Protein AF-A0A4Y9J8G0-F1 (afdb_monomer_lite)

Radius of gyration: 19.54 Å; chains: 1; bounding box: 42×27×50 Å

pLDDT: mean 82.77, std 10.23, range [41.03, 94.38]

Secondary structure (DSSP, 8-state):
-HHHHHHHHHHT-HHHHHHHHHHHHTHHHHHHTT-EETTEE--THHHHHHHHHHHHHHHHTTT---HHHHHHHHHHHHHHHH---

Sequence (85 aa):
MDEIILNILHFDIPELNNFAQMIINWRTEIINSFVRINGKRINSSIAESINSQLKTILFNTHGIRNHERRRKRLIYVINKDNFSF

Foldseek 3Di:
DVVVLVVCVVVVDVVCVVVSVVCVVCVVVVVQQQDADPNHRPDCVVVVVLVVVLVVLVVVVVDPPDPVVSVVVSCVVCCVPPDPD

Structure (mmCIF, N/CA/C/O backbone):
data_AF-A0A4Y9J8G0-F1
#
_entry.id   AF-A0A4Y9J8G0-F1
#
loop_
_atom_site.group_PDB
_atom_site.id
_atom_site.type_symbol
_atom_site.label_atom_id
_atom_site.label_alt_id
_atom_site.label_comp_id
_atom_site.label_asym_id
_atom_site.label_entity_id
_atom_site.label_seq_id
_atom_site.pdbx_PDB_ins_code
_atom_site.Cartn_x
_atom_site.Cartn_y
_atom_site.Cartn_z
_atom_site.occupancy
_atom_site.B_iso_or_equiv
_atom_site.auth_seq_id
_atom_site.auth_comp_id
_atom_site.auth_asym_id
_atom_site.auth_atom_id
_atom_site.pdbx_PDB_model_num
ATOM 1 N N . MET A 1 1 ? 1.151 -6.018 -21.811 1.00 77.62 1 MET A N 1
ATOM 2 C CA . MET A 1 1 ? 2.065 -5.888 -20.651 1.00 77.62 1 MET A CA 1
ATOM 3 C C . MET A 1 1 ? 3.486 -6.198 -21.065 1.00 77.62 1 MET A C 1
ATOM 5 O O . MET A 1 1 ? 4.342 -5.349 -20.880 1.00 77.62 1 MET A O 1
ATOM 9 N N . ASP A 1 2 ? 3.714 -7.357 -21.679 1.00 85.50 2 ASP A N 1
ATOM 10 C CA . ASP A 1 2 ? 5.058 -7.784 -22.077 1.00 85.50 2 ASP A CA 1
ATOM 11 C C . ASP A 1 2 ? 5.691 -6.821 -23.107 1.00 85.50 2 ASP A C 1
ATOM 13 O O . ASP A 1 2 ? 6.853 -6.460 -22.974 1.00 85.50 2 ASP A O 1
ATOM 17 N N . GLU A 1 3 ? 4.895 -6.265 -24.028 1.00 88.75 3 GLU A N 1
ATOM 18 C CA . GLU A 1 3 ? 5.317 -5.194 -24.951 1.00 88.75 3 GLU A CA 1
ATOM 19 C C . GLU A 1 3 ? 5.754 -3.900 -24.236 1.00 88.75 3 GLU A C 1
ATOM 21 O O . GLU A 1 3 ? 6.726 -3.263 -24.624 1.00 88.75 3 GLU A O 1
ATOM 26 N N . ILE A 1 4 ? 5.076 -3.528 -23.145 1.00 84.94 4 ILE A N 1
ATOM 27 C CA . ILE A 1 4 ? 5.417 -2.332 -22.359 1.00 84.94 4 ILE A CA 1
ATOM 28 C C . ILE A 1 4 ? 6.746 -2.549 -21.634 1.00 84.94 4 ILE A C 1
ATOM 30 O O . ILE A 1 4 ? 7.591 -1.661 -21.635 1.00 84.94 4 ILE A O 1
ATOM 34 N N . ILE A 1 5 ? 6.944 -3.733 -21.047 1.00 85.69 5 ILE A N 1
ATOM 35 C CA . ILE A 1 5 ? 8.208 -4.107 -20.399 1.00 85.69 5 ILE A CA 1
ATOM 36 C C . ILE A 1 5 ? 9.343 -4.079 -21.426 1.00 85.69 5 ILE A C 1
ATOM 38 O O . ILE A 1 5 ? 10.391 -3.502 -21.157 1.00 85.69 5 ILE A O 1
ATOM 42 N N . LEU A 1 6 ? 9.117 -4.649 -22.612 1.00 86.94 6 LEU A N 1
ATOM 43 C CA . LEU A 1 6 ? 10.114 -4.694 -23.676 1.00 86.94 6 LEU A CA 1
ATOM 44 C C . LEU A 1 6 ? 10.494 -3.290 -24.159 1.00 86.94 6 LEU A C 1
ATOM 46 O O . LEU A 1 6 ? 11.676 -3.003 -24.313 1.00 86.94 6 LEU A O 1
ATOM 50 N N . ASN A 1 7 ? 9.516 -2.395 -24.310 1.00 88.75 7 ASN A N 1
ATOM 51 C CA . ASN A 1 7 ? 9.766 -0.997 -24.654 1.00 88.75 7 ASN A CA 1
ATOM 52 C C . ASN A 1 7 ? 10.547 -0.269 -23.551 1.00 88.75 7 ASN A C 1
ATOM 54 O O . ASN A 1 7 ? 11.508 0.430 -23.855 1.00 88.75 7 ASN A O 1
ATOM 58 N N . ILE A 1 8 ? 10.194 -0.456 -22.275 1.00 85.38 8 ILE A N 1
ATOM 59 C CA . ILE A 1 8 ? 10.920 0.166 -21.154 1.00 85.38 8 ILE A CA 1
ATOM 60 C C . ILE A 1 8 ? 12.385 -0.285 -21.129 1.00 85.38 8 ILE A C 1
ATOM 62 O O . ILE A 1 8 ? 13.274 0.551 -20.994 1.00 85.38 8 ILE A O 1
ATOM 66 N N . LEU A 1 9 ? 12.633 -1.586 -21.302 1.00 80.50 9 LEU A N 1
ATOM 67 C CA . LEU A 1 9 ? 13.987 -2.142 -21.353 1.00 80.50 9 LEU A CA 1
ATOM 68 C C . LEU A 1 9 ? 14.754 -1.692 -22.605 1.00 80.50 9 LEU A C 1
ATOM 70 O O . LEU A 1 9 ? 15.968 -1.544 -22.553 1.00 80.50 9 LEU A O 1
ATOM 74 N N . HIS A 1 10 ? 14.060 -1.469 -23.724 1.00 88.31 10 HIS A N 1
ATOM 75 C CA . HIS A 1 10 ? 14.668 -1.000 -24.968 1.00 88.31 10 HIS A CA 1
ATOM 76 C C . HIS A 1 10 ? 15.127 0.462 -24.892 1.00 88.31 10 HIS A C 1
ATOM 78 O O . HIS A 1 10 ? 16.194 0.790 -25.402 1.00 88.31 10 HIS A O 1
ATOM 84 N N . PHE A 1 11 ? 14.334 1.338 -24.265 1.00 86.25 11 PHE A N 1
ATOM 85 C CA . PHE A 1 11 ? 14.681 2.754 -24.106 1.00 86.25 11 PHE A CA 1
ATOM 86 C C . PHE A 1 11 ? 15.696 3.015 -22.979 1.00 86.25 11 PHE A C 1
ATOM 88 O O . PHE A 1 11 ? 16.215 4.125 -22.905 1.00 86.25 11 PHE A O 1
ATOM 95 N N . ASP A 1 12 ? 15.964 2.015 -22.128 1.00 81.69 12 ASP A N 1
ATOM 96 C CA . ASP A 1 12 ? 16.954 2.013 -21.035 1.00 81.69 12 ASP A CA 1
ATOM 97 C C . ASP A 1 12 ? 16.963 3.300 -20.193 1.00 81.69 12 ASP A C 1
ATOM 99 O O . ASP A 1 12 ? 17.995 3.912 -19.920 1.00 81.69 12 ASP A O 1
ATOM 103 N N . ILE A 1 13 ? 15.767 3.739 -19.797 1.00 91.00 13 ILE A N 1
ATOM 104 C CA . ILE A 1 13 ? 15.594 4.884 -18.902 1.00 91.00 13 ILE A CA 1
ATOM 105 C C . ILE A 1 13 ? 15.780 4.374 -17.463 1.00 91.00 13 ILE A C 1
ATOM 107 O O . ILE A 1 13 ? 14.933 3.604 -16.989 1.00 91.00 13 ILE A O 1
ATOM 111 N N . PRO A 1 14 ? 16.833 4.794 -16.734 1.00 87.62 14 PRO A N 1
ATOM 112 C CA . PRO A 1 14 ? 17.178 4.222 -15.431 1.00 87.62 14 PRO A CA 1
ATOM 113 C C . PRO A 1 14 ? 16.043 4.282 -14.401 1.00 87.62 14 PRO A C 1
ATOM 115 O O . PRO A 1 14 ? 15.846 3.348 -13.623 1.00 87.62 14 PRO A O 1
ATOM 118 N N . GLU A 1 15 ? 15.251 5.352 -14.414 1.00 87.38 15 GLU A N 1
ATOM 119 C CA . GLU A 1 15 ? 14.109 5.554 -13.521 1.00 87.38 15 GLU A CA 1
ATOM 120 C C . GLU A 1 15 ? 12.984 4.542 -13.775 1.00 87.38 15 GLU A C 1
ATOM 122 O O . GLU A 1 15 ? 12.254 4.169 -12.851 1.00 87.38 15 GLU A O 1
ATOM 127 N N . LEU A 1 16 ? 12.852 4.066 -15.016 1.00 89.31 16 LEU A N 1
ATOM 128 C CA . LEU A 1 16 ? 11.838 3.091 -15.407 1.00 89.31 16 LEU A CA 1
ATOM 129 C C . LEU A 1 16 ? 12.291 1.646 -15.186 1.00 89.31 16 LEU A C 1
ATOM 131 O O . LEU A 1 16 ? 11.439 0.760 -15.124 1.00 89.31 16 LEU A O 1
ATOM 135 N N . ASN A 1 17 ? 13.585 1.389 -14.981 1.00 86.38 17 ASN A N 1
ATOM 136 C CA . ASN A 1 17 ? 14.090 0.037 -14.727 1.00 86.38 17 ASN A CA 1
ATOM 137 C C . ASN A 1 17 ? 13.474 -0.570 -13.455 1.00 86.38 17 ASN A C 1
ATOM 139 O O . ASN A 1 17 ? 13.003 -1.709 -13.469 1.00 86.38 17 ASN A O 1
ATOM 143 N N . ASN A 1 18 ? 13.357 0.219 -12.382 1.00 88.06 18 ASN A N 1
ATOM 144 C CA . ASN A 1 18 ? 12.672 -0.209 -11.155 1.00 88.06 18 ASN A CA 1
ATOM 145 C C . ASN A 1 18 ? 11.178 -0.479 -11.389 1.00 88.06 18 ASN A C 1
ATOM 147 O O . ASN A 1 18 ? 10.602 -1.401 -10.808 1.00 88.06 18 ASN A O 1
ATOM 151 N N . PHE A 1 19 ? 10.550 0.306 -12.262 1.00 89.25 19 PHE A N 1
ATOM 152 C CA . PHE A 1 19 ? 9.147 0.138 -12.618 1.00 89.25 19 PHE A CA 1
ATOM 153 C C . PHE A 1 19 ? 8.917 -1.129 -13.457 1.00 89.25 19 PHE A C 1
ATOM 155 O O . PHE A 1 19 ? 7.992 -1.886 -13.169 1.00 89.25 19 PHE A O 1
ATOM 162 N N . ALA A 1 20 ? 9.788 -1.424 -14.427 1.00 90.31 20 ALA A N 1
ATOM 163 C CA . ALA A 1 20 ? 9.746 -2.669 -15.194 1.00 90.31 20 ALA A CA 1
ATOM 164 C C . ALA A 1 20 ? 9.895 -3.896 -14.283 1.00 90.31 20 ALA A C 1
ATOM 166 O O . ALA A 1 20 ? 9.092 -4.824 -14.371 1.00 90.31 20 ALA A O 1
ATOM 167 N N . GLN A 1 21 ? 10.856 -3.867 -13.353 1.00 90.06 21 GLN A N 1
ATOM 168 C CA . GLN A 1 21 ? 11.039 -4.927 -12.356 1.00 90.06 21 GLN A CA 1
ATOM 169 C C . GLN A 1 21 ? 9.796 -5.111 -11.476 1.00 90.06 21 GLN A C 1
ATOM 171 O O . GLN A 1 21 ? 9.369 -6.239 -11.238 1.00 90.06 21 GLN A O 1
ATOM 176 N N . MET A 1 22 ? 9.159 -4.021 -11.040 1.00 91.69 22 MET A N 1
ATOM 177 C CA . MET A 1 22 ? 7.897 -4.089 -10.300 1.00 91.69 22 MET A CA 1
ATOM 178 C C . MET A 1 22 ? 6.791 -4.764 -11.126 1.00 91.69 22 MET A C 1
ATOM 180 O O . MET A 1 22 ? 6.115 -5.651 -10.611 1.00 91.69 22 MET A O 1
ATOM 184 N N . ILE A 1 23 ? 6.608 -4.386 -12.395 1.00 91.31 23 ILE A N 1
ATOM 185 C CA . ILE A 1 23 ? 5.576 -4.994 -13.250 1.00 91.31 23 ILE A CA 1
ATOM 186 C C . ILE A 1 23 ? 5.834 -6.491 -13.434 1.00 91.31 23 ILE A C 1
ATOM 188 O O . ILE A 1 23 ? 4.889 -7.272 -13.358 1.00 91.31 23 ILE A O 1
ATOM 192 N N . ILE A 1 24 ? 7.088 -6.896 -13.656 1.00 91.12 24 ILE A N 1
ATOM 193 C CA . ILE A 1 24 ? 7.462 -8.309 -13.800 1.00 91.12 24 ILE A CA 1
ATOM 194 C C . ILE A 1 24 ? 7.135 -9.077 -12.514 1.00 91.12 24 ILE A C 1
ATOM 196 O O . ILE A 1 24 ? 6.449 -10.098 -12.570 1.00 91.12 24 ILE A O 1
ATOM 200 N N . ASN A 1 25 ? 7.570 -8.561 -11.361 1.00 94.38 25 ASN A N 1
ATOM 201 C CA . ASN A 1 25 ? 7.412 -9.225 -10.067 1.00 94.38 25 ASN A CA 1
ATOM 202 C C . ASN A 1 25 ? 5.947 -9.351 -9.630 1.00 94.38 25 ASN A C 1
ATOM 204 O O . ASN A 1 25 ? 5.580 -10.356 -9.033 1.00 94.38 25 ASN A O 1
ATOM 208 N N . TRP A 1 26 ? 5.115 -8.354 -9.940 1.00 93.62 26 TRP A N 1
ATOM 209 C CA . TRP A 1 26 ? 3.711 -8.286 -9.516 1.00 93.62 26 TRP A CA 1
ATOM 210 C C . TRP A 1 26 ? 2.723 -8.579 -10.651 1.00 93.62 26 TRP A C 1
ATOM 212 O O . TRP A 1 26 ? 1.540 -8.243 -10.560 1.00 93.62 26 TRP A O 1
ATOM 222 N N . ARG A 1 27 ? 3.187 -9.168 -11.763 1.00 91.19 27 ARG A N 1
ATOM 223 C CA . ARG A 1 27 ? 2.382 -9.373 -12.981 1.00 91.19 27 ARG A CA 1
ATOM 224 C C . ARG A 1 27 ? 1.071 -10.095 -12.679 1.00 91.19 27 ARG A C 1
ATOM 226 O O . ARG A 1 27 ? 0.013 -9.685 -13.158 1.00 91.19 27 ARG A O 1
ATOM 233 N N . THR A 1 28 ? 1.143 -11.160 -11.887 1.00 91.25 28 THR A N 1
ATOM 234 C CA . THR A 1 28 ? -0.008 -11.995 -11.526 1.00 91.25 28 THR A CA 1
ATOM 235 C C . THR A 1 28 ? -1.021 -11.210 -10.700 1.00 91.25 28 THR A C 1
ATOM 237 O O . THR A 1 28 ? -2.210 -11.212 -11.008 1.00 91.25 28 THR A O 1
ATOM 240 N N . GLU A 1 29 ? -0.563 -10.486 -9.686 1.00 89.94 29 GLU A N 1
ATOM 241 C CA . GLU A 1 29 ? -1.386 -9.685 -8.784 1.00 89.94 29 GLU A CA 1
ATOM 242 C C . GLU A 1 29 ? -2.041 -8.517 -9.521 1.00 89.94 29 GLU A C 1
ATOM 244 O O . GLU A 1 29 ? -3.231 -8.256 -9.331 1.00 89.94 29 GLU A O 1
ATOM 249 N N . ILE A 1 30 ? -1.303 -7.853 -10.415 1.00 88.25 30 ILE A N 1
ATOM 250 C CA . ILE A 1 30 ? -1.841 -6.780 -11.252 1.00 88.25 30 ILE A CA 1
ATOM 251 C C . ILE A 1 30 ? -2.948 -7.330 -12.153 1.00 88.25 30 ILE A C 1
ATOM 253 O O . ILE A 1 30 ? -4.022 -6.736 -12.206 1.00 88.25 30 ILE A O 1
ATOM 257 N N . ILE A 1 31 ? -2.745 -8.474 -12.813 1.00 88.31 31 ILE A N 1
ATOM 258 C CA . ILE A 1 31 ? -3.789 -9.112 -13.632 1.00 88.31 31 ILE A CA 1
ATOM 259 C C . ILE A 1 31 ? -5.007 -9.475 -12.769 1.00 88.31 31 ILE A C 1
ATOM 261 O O . ILE A 1 31 ? -6.139 -9.136 -13.121 1.00 88.31 31 ILE A O 1
ATOM 265 N N . ASN A 1 32 ? -4.782 -10.086 -11.605 1.00 86.69 32 ASN A N 1
ATOM 266 C CA . ASN A 1 32 ? -5.843 -10.475 -10.677 1.00 86.69 32 ASN A CA 1
ATOM 267 C C . ASN A 1 32 ? -6.632 -9.273 -10.140 1.00 86.69 32 ASN A C 1
ATOM 269 O O . ASN A 1 32 ? -7.827 -9.398 -9.884 1.00 86.69 32 ASN A O 1
ATOM 273 N N . SER A 1 33 ? -6.020 -8.090 -10.039 1.00 84.62 33 SER A N 1
ATOM 274 C CA . SER A 1 33 ? -6.712 -6.863 -9.620 1.00 84.62 33 SER A CA 1
ATOM 275 C C . SER A 1 33 ? -7.821 -6.419 -10.587 1.00 84.62 33 SER A C 1
ATOM 277 O O . SER A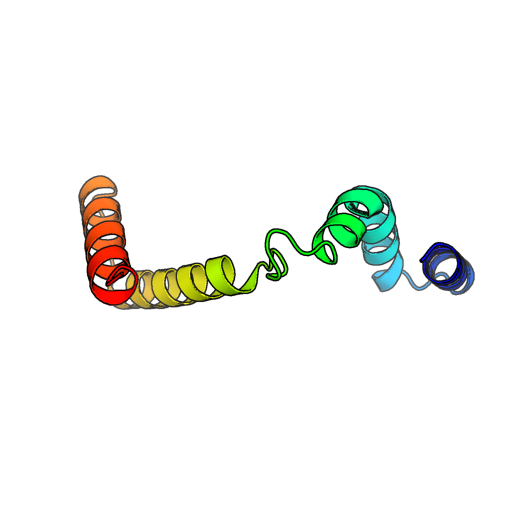 1 33 ? -8.725 -5.678 -10.197 1.00 84.62 33 SER A O 1
ATOM 279 N N . PHE A 1 34 ? -7.804 -6.885 -11.842 1.00 85.81 34 PHE A N 1
ATOM 280 C CA . PHE A 1 34 ? -8.873 -6.622 -12.811 1.00 85.81 34 PHE A CA 1
ATOM 281 C C . PHE A 1 34 ? -10.037 -7.614 -12.708 1.00 85.81 34 PHE A C 1
ATOM 283 O O . PHE A 1 34 ? -11.118 -7.336 -13.237 1.00 85.81 34 PHE A O 1
ATOM 290 N N . VAL A 1 35 ? -9.853 -8.738 -12.009 1.00 87.94 35 VAL A N 1
ATOM 291 C CA . VAL A 1 35 ? -10.892 -9.753 -11.824 1.00 87.94 35 VAL A CA 1
ATOM 292 C C . VAL A 1 35 ? -12.004 -9.198 -10.934 1.00 87.94 35 VAL A C 1
ATOM 294 O O . VAL A 1 35 ? -11.774 -8.561 -9.902 1.00 87.94 35 VAL A O 1
ATOM 297 N N . ARG A 1 36 ? -13.252 -9.433 -11.349 1.00 86.69 36 ARG A N 1
ATOM 298 C CA . ARG A 1 36 ? -14.439 -9.090 -10.564 1.00 86.69 36 ARG A CA 1
ATOM 299 C C . ARG A 1 36 ? -14.949 -10.332 -9.853 1.00 86.69 36 ARG A C 1
ATOM 301 O O . ARG A 1 36 ? -15.248 -11.327 -10.501 1.00 86.69 36 ARG A O 1
ATOM 308 N N . ILE A 1 37 ? -15.109 -10.241 -8.540 1.00 83.19 37 ILE A N 1
ATOM 309 C CA . ILE A 1 37 ? -15.769 -11.265 -7.731 1.00 83.19 37 ILE A CA 1
ATOM 310 C C . ILE A 1 37 ? -17.153 -10.730 -7.370 1.00 83.19 37 ILE A C 1
ATOM 312 O O . ILE A 1 37 ? -17.281 -9.613 -6.871 1.00 83.19 37 ILE A O 1
ATOM 316 N N . ASN A 1 38 ? -18.203 -11.498 -7.667 1.00 85.12 38 ASN A N 1
ATOM 317 C CA . ASN A 1 38 ? -19.599 -11.121 -7.399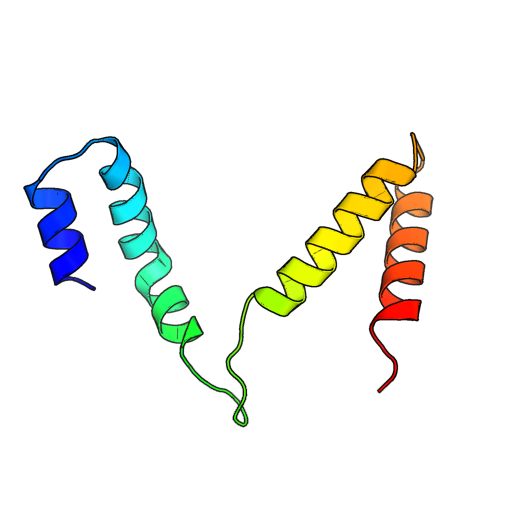 1.00 85.12 38 ASN A CA 1
ATOM 318 C C . ASN A 1 38 ? -19.970 -9.732 -7.961 1.00 85.12 38 ASN A C 1
ATOM 320 O O . ASN A 1 38 ? -20.592 -8.909 -7.292 1.00 85.12 38 ASN A O 1
ATOM 324 N N . GLY A 1 39 ? -19.519 -9.437 -9.185 1.00 85.56 39 GLY A N 1
ATOM 325 C CA . GLY A 1 39 ? -19.794 -8.172 -9.876 1.00 85.56 39 GLY A CA 1
ATOM 326 C C . GLY A 1 39 ? -18.969 -6.969 -9.400 1.00 85.56 39 GLY A C 1
ATOM 327 O O . GLY A 1 39 ? -19.006 -5.924 -10.050 1.00 85.56 39 GLY A O 1
ATOM 328 N N . LYS A 1 40 ? -18.172 -7.102 -8.332 1.00 80.31 40 LYS A N 1
ATOM 329 C CA . LYS A 1 40 ? -17.305 -6.037 -7.809 1.00 80.31 40 LYS A CA 1
ATOM 330 C C . LYS A 1 40 ? -15.835 -6.345 -8.081 1.00 80.31 40 LYS A C 1
ATOM 332 O O . LYS A 1 40 ? -15.373 -7.465 -7.888 1.00 80.31 40 LYS A O 1
ATOM 337 N N . ARG A 1 41 ? -15.081 -5.337 -8.525 1.00 83.81 41 ARG A N 1
ATOM 338 C CA . ARG A 1 41 ? -13.619 -5.435 -8.637 1.00 83.81 41 ARG A CA 1
ATOM 339 C C . ARG A 1 41 ? -13.015 -5.354 -7.240 1.00 83.81 41 ARG A C 1
ATOM 341 O O . ARG A 1 41 ? -13.332 -4.411 -6.513 1.00 83.81 41 ARG A O 1
ATOM 348 N N . ILE A 1 42 ? -12.133 -6.290 -6.894 1.00 76.00 42 ILE A N 1
ATOM 349 C CA . ILE A 1 42 ? -11.298 -6.143 -5.700 1.00 76.00 42 ILE A CA 1
ATOM 350 C C . ILE A 1 42 ? -10.345 -4.984 -5.983 1.00 76.00 42 ILE A C 1
ATOM 352 O O . ILE A 1 42 ? -9.497 -5.074 -6.863 1.00 76.00 42 ILE A O 1
ATOM 356 N N . ASN A 1 43 ? -10.539 -3.860 -5.298 1.00 76.94 43 ASN A N 1
ATOM 357 C CA . ASN A 1 43 ? -9.709 -2.676 -5.468 1.00 76.94 43 ASN A CA 1
ATOM 358 C C . ASN A 1 43 ? -9.049 -2.291 -4.142 1.00 76.94 43 ASN A C 1
ATOM 360 O O . ASN A 1 43 ? -9.589 -2.539 -3.064 1.00 76.94 43 ASN A O 1
ATOM 364 N N . SER A 1 44 ? -7.886 -1.652 -4.237 1.00 84.06 44 SER A N 1
ATOM 365 C CA . SER A 1 44 ? -7.168 -1.111 -3.080 1.00 84.06 44 SER A CA 1
ATOM 366 C C . SER A 1 44 ? -7.839 0.131 -2.491 1.00 84.06 44 SER A C 1
ATOM 368 O O . SER A 1 44 ? -7.465 0.560 -1.406 1.00 84.06 44 SER A O 1
ATOM 370 N N . SER A 1 45 ? -8.854 0.695 -3.151 1.00 82.19 45 SER A N 1
ATOM 371 C CA . SER A 1 45 ? -9.459 1.979 -2.783 1.00 82.19 45 SER A CA 1
ATOM 372 C C . SER A 1 45 ? -10.112 1.961 -1.398 1.00 82.19 45 SER A C 1
ATOM 374 O O . SER A 1 45 ? -10.049 2.957 -0.681 1.00 82.19 45 SER A O 1
ATOM 376 N N . ILE A 1 46 ? -10.691 0.830 -0.975 1.00 82.50 46 ILE A N 1
ATOM 377 C CA . ILE A 1 46 ? -11.232 0.681 0.390 1.00 82.50 46 ILE A CA 1
ATOM 378 C C . ILE A 1 46 ? -10.096 0.749 1.422 1.00 82.50 46 ILE A C 1
ATOM 380 O O . ILE A 1 46 ? -10.183 1.491 2.399 1.00 82.50 46 ILE A O 1
ATOM 384 N N . ALA A 1 47 ? -9.005 0.017 1.185 1.00 86.31 47 ALA A N 1
ATOM 385 C CA . ALA A 1 47 ? -7.842 0.024 2.067 1.00 86.31 47 ALA A CA 1
ATOM 386 C C . ALA A 1 47 ? -7.148 1.398 2.088 1.00 86.31 47 ALA A C 1
ATOM 388 O O . ALA A 1 47 ? -6.751 1.874 3.147 1.00 86.31 47 ALA A O 1
ATOM 389 N N . GLU A 1 48 ? -7.046 2.069 0.940 1.00 87.81 48 GLU A N 1
ATOM 390 C CA . GLU A 1 48 ? -6.507 3.427 0.817 1.00 87.81 48 GLU A CA 1
ATOM 391 C C . GLU A 1 48 ? -7.352 4.453 1.574 1.00 87.81 48 GLU A C 1
ATOM 393 O O . GLU A 1 48 ? -6.795 5.300 2.273 1.00 87.81 48 GLU A O 1
ATOM 398 N N . SER A 1 49 ? -8.682 4.348 1.494 1.00 85.75 49 SER A N 1
ATOM 399 C CA . SER A 1 49 ? -9.598 5.203 2.252 1.00 85.75 49 SER A CA 1
ATOM 400 C C . SER A 1 49 ? -9.370 5.057 3.758 1.00 85.75 49 SER A C 1
ATOM 402 O O . SER A 1 49 ? -9.149 6.053 4.453 1.00 85.75 49 SER A O 1
ATOM 404 N N . ILE A 1 50 ? -9.296 3.816 4.253 1.00 87.00 50 ILE A N 1
ATOM 405 C CA . ILE A 1 50 ? -8.994 3.530 5.662 1.00 87.00 50 ILE A CA 1
ATOM 406 C C . ILE A 1 50 ? -7.602 4.061 6.037 1.00 87.00 50 ILE A C 1
ATOM 408 O O . ILE A 1 50 ? -7.452 4.728 7.059 1.00 87.00 50 ILE A O 1
ATOM 412 N N . ASN A 1 51 ? -6.583 3.842 5.201 1.00 89.25 51 ASN A N 1
ATOM 413 C CA . ASN A 1 51 ? -5.226 4.348 5.430 1.00 89.25 51 ASN A CA 1
ATOM 414 C C . ASN A 1 51 ? -5.169 5.880 5.497 1.00 89.25 51 ASN A C 1
ATOM 416 O O . ASN A 1 51 ? -4.406 6.433 6.290 1.00 89.25 51 ASN A O 1
ATOM 420 N N . SER A 1 52 ? -5.975 6.573 4.694 1.00 88.94 52 SER A N 1
ATOM 421 C CA . SER A 1 52 ? -6.090 8.031 4.732 1.00 88.94 52 SER A CA 1
ATOM 422 C C . SER A 1 52 ? -6.710 8.512 6.048 1.00 88.94 52 SER A C 1
ATOM 424 O O . SER A 1 52 ? -6.134 9.361 6.731 1.00 88.94 52 SER A O 1
ATOM 426 N N . GLN A 1 53 ? -7.818 7.895 6.477 1.00 87.69 53 GLN A N 1
ATOM 427 C CA . GLN A 1 53 ? -8.443 8.187 7.773 1.00 87.69 53 GLN A CA 1
ATOM 428 C C . GLN A 1 53 ? -7.466 7.941 8.935 1.00 87.69 53 GLN A C 1
ATOM 430 O O . GLN A 1 53 ? -7.299 8.796 9.809 1.00 87.69 53 GLN A O 1
ATOM 435 N N . LEU A 1 54 ? -6.759 6.804 8.914 1.00 88.00 54 LEU A N 1
ATOM 436 C CA . LEU A 1 54 ? -5.732 6.448 9.896 1.00 88.00 54 LEU A CA 1
ATOM 437 C C . LEU A 1 54 ? -4.644 7.523 9.992 1.00 88.00 54 LEU A C 1
ATOM 439 O O . LEU A 1 54 ? -4.304 7.943 11.099 1.00 88.00 54 LEU A O 1
ATOM 443 N N . LYS A 1 55 ? -4.111 7.991 8.855 1.00 87.81 55 L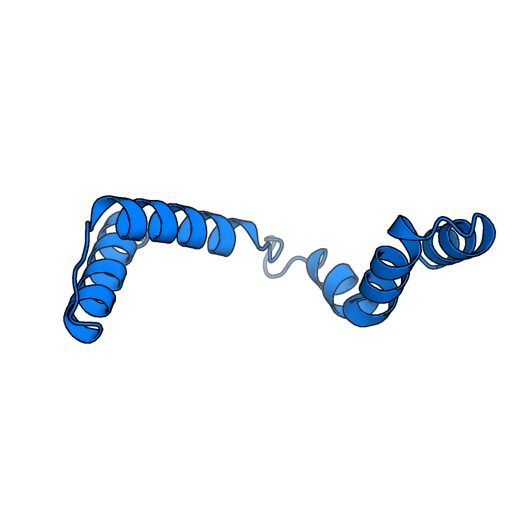YS A N 1
ATOM 444 C CA . LYS A 1 55 ? -3.081 9.044 8.813 1.00 87.81 55 LYS A CA 1
ATOM 445 C C . LYS A 1 55 ? -3.565 10.334 9.470 1.00 87.81 55 LYS A C 1
ATOM 447 O O . LYS A 1 55 ? -2.841 10.892 10.293 1.00 87.81 55 LYS A O 1
ATOM 452 N N . THR A 1 56 ? -4.789 10.765 9.175 1.00 87.94 56 THR A N 1
ATOM 453 C CA . THR A 1 56 ? -5.385 11.971 9.768 1.00 87.94 56 THR A CA 1
ATOM 454 C C . THR A 1 56 ? -5.545 11.840 11.281 1.00 87.94 56 THR A C 1
ATOM 456 O O . THR A 1 56 ? -5.172 12.743 12.030 1.00 87.94 56 THR A O 1
ATOM 459 N N . ILE A 1 57 ? -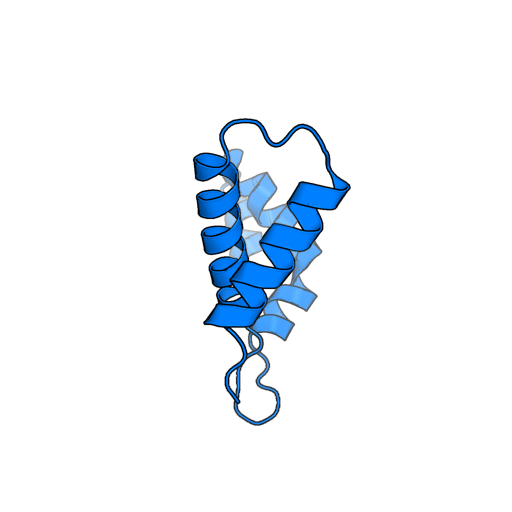6.040 10.697 11.764 1.00 83.62 57 ILE A N 1
ATOM 460 C CA . ILE A 1 57 ? -6.178 10.442 13.204 1.00 83.62 57 ILE A CA 1
ATOM 461 C C . ILE A 1 57 ? -4.799 10.428 13.874 1.00 83.62 57 ILE A C 1
ATOM 463 O O . ILE A 1 57 ? -4.609 11.057 14.915 1.00 83.62 57 ILE A O 1
ATOM 467 N N . LEU A 1 58 ? -3.819 9.747 13.275 1.00 84.88 58 LEU A N 1
ATOM 468 C CA . LEU A 1 58 ? -2.455 9.687 13.798 1.00 84.88 58 LEU A CA 1
ATOM 469 C C . LEU A 1 58 ? -1.829 11.079 13.903 1.00 84.88 58 LEU A C 1
ATOM 471 O O . LEU A 1 58 ? -1.281 11.401 14.956 1.00 84.88 58 LEU A O 1
ATOM 475 N N . PHE A 1 59 ? -1.982 11.911 12.873 1.00 84.25 59 PHE A N 1
ATOM 476 C CA . PHE A 1 59 ? -1.522 13.298 12.880 1.00 84.25 59 PHE A CA 1
ATOM 477 C C . PHE A 1 59 ? -2.186 14.114 14.001 1.00 84.25 59 PHE A C 1
ATOM 479 O O . PHE A 1 59 ? -1.503 14.729 14.817 1.00 84.25 59 PHE A O 1
ATOM 486 N N . ASN A 1 60 ? -3.513 14.033 14.125 1.00 80.38 60 ASN A N 1
ATOM 487 C CA . ASN A 1 60 ? -4.270 14.805 15.114 1.00 80.38 60 ASN A CA 1
ATOM 488 C C . ASN A 1 60 ? -4.022 14.368 16.567 1.00 80.38 60 ASN A C 1
ATOM 490 O O . ASN A 1 60 ? -4.221 15.153 17.494 1.00 80.38 60 ASN A O 1
ATOM 494 N N . THR A 1 61 ? -3.583 13.129 16.802 1.00 74.81 61 THR A N 1
ATOM 495 C CA . THR A 1 61 ? -3.426 12.580 18.162 1.00 74.81 61 THR A CA 1
ATOM 496 C C . THR A 1 61 ? -2.206 13.076 18.950 1.00 74.81 61 THR A C 1
ATOM 498 O O . THR A 1 61 ? -2.046 12.621 20.084 1.00 74.81 61 THR A O 1
ATOM 501 N N . HIS A 1 62 ? -1.376 13.980 18.402 1.00 65.00 62 HIS A N 1
ATOM 502 C CA . HIS A 1 62 ? -0.304 14.731 19.092 1.00 65.00 62 HIS A CA 1
ATOM 503 C C . HIS A 1 62 ? 0.351 13.992 20.283 1.00 65.00 62 HIS A C 1
ATOM 505 O O . HIS A 1 62 ? 0.395 14.486 21.408 1.00 65.00 62 HIS A O 1
ATOM 511 N N . GLY A 1 63 ? 0.861 12.775 20.058 1.00 64.88 63 GLY A N 1
ATOM 512 C CA . GLY A 1 63 ? 1.694 12.090 21.051 1.00 64.88 63 GLY A CA 1
ATOM 513 C C . GLY A 1 63 ? 0.986 11.165 22.049 1.00 64.88 63 GLY A C 1
ATOM 514 O O . GLY A 1 63 ? 1.443 11.051 23.187 1.00 64.88 63 GLY A O 1
ATOM 515 N N . ILE A 1 64 ? -0.048 10.407 21.654 1.00 73.62 64 ILE A N 1
ATOM 516 C CA . ILE A 1 64 ? -0.464 9.222 22.439 1.00 73.62 64 ILE A CA 1
ATOM 517 C C . ILE A 1 64 ? 0.719 8.240 22.517 1.00 73.62 64 ILE A C 1
ATOM 519 O O . ILE A 1 64 ? 0.914 7.425 21.618 1.00 73.62 64 ILE A O 1
ATOM 523 N N . ARG A 1 65 ? 1.514 8.297 23.591 1.00 74.31 65 ARG A N 1
ATOM 524 C CA . ARG A 1 65 ? 2.713 7.457 23.785 1.00 74.31 65 ARG A CA 1
ATOM 525 C C . ARG A 1 65 ? 2.382 5.980 24.010 1.00 74.31 65 ARG A C 1
ATOM 527 O O . ARG A 1 65 ? 3.168 5.113 23.654 1.00 74.31 65 ARG A O 1
ATOM 534 N N . ASN A 1 66 ? 1.200 5.688 24.552 1.00 86.00 66 ASN A N 1
ATOM 535 C CA . ASN A 1 66 ? 0.753 4.321 24.804 1.00 86.00 66 ASN A CA 1
ATOM 536 C C . ASN A 1 66 ? 0.193 3.676 23.519 1.00 86.00 66 ASN A C 1
ATOM 538 O O . ASN A 1 66 ? -0.884 4.052 23.045 1.00 86.00 66 ASN A O 1
ATOM 542 N N . HIS A 1 67 ? 0.920 2.693 22.985 1.00 80.75 67 HIS A N 1
ATOM 543 C CA . HIS A 1 67 ? 0.567 1.960 21.768 1.00 80.75 67 HIS A CA 1
ATOM 544 C C . HIS A 1 67 ? -0.813 1.284 21.851 1.00 80.75 67 HIS A C 1
ATOM 546 O O . HIS A 1 67 ? -1.645 1.465 20.961 1.00 80.75 67 HIS A O 1
ATOM 552 N N . GLU A 1 68 ? -1.105 0.592 22.955 1.00 87.94 68 GLU A N 1
ATOM 553 C CA . GLU A 1 68 ? -2.381 -0.106 23.160 1.00 87.94 68 GLU A CA 1
ATOM 554 C C . GLU A 1 68 ? -3.570 0.854 23.152 1.00 87.94 68 GLU A C 1
ATOM 556 O O . GLU A 1 68 ? -4.589 0.614 22.497 1.00 87.94 68 GLU A O 1
ATOM 561 N N . ARG A 1 69 ? -3.432 1.994 23.837 1.00 83.44 69 ARG A N 1
ATOM 562 C CA . ARG A 1 69 ? -4.471 3.031 23.855 1.00 83.44 69 ARG A CA 1
ATOM 563 C C . ARG A 1 69 ? -4.692 3.623 22.465 1.00 83.44 69 ARG A C 1
ATOM 565 O O . ARG A 1 69 ? -5.832 3.912 22.103 1.00 83.44 69 ARG A O 1
ATOM 572 N N . ARG A 1 70 ? -3.620 3.799 21.689 1.00 84.00 70 ARG A N 1
ATOM 573 C CA . ARG A 1 70 ? -3.683 4.321 20.319 1.00 84.00 70 ARG A CA 1
ATOM 574 C C . ARG A 1 70 ? -4.436 3.356 19.400 1.00 84.00 70 ARG A C 1
ATOM 576 O O . ARG A 1 70 ? -5.380 3.776 18.736 1.00 84.00 70 ARG A O 1
ATOM 583 N N . ARG A 1 71 ? -4.092 2.064 19.434 1.00 86.50 71 ARG A N 1
ATOM 584 C CA . ARG A 1 71 ? -4.727 1.019 18.615 1.00 86.50 71 ARG A CA 1
ATOM 585 C C . ARG A 1 71 ? -6.222 0.889 18.904 1.00 86.50 71 ARG A C 1
ATOM 587 O O . ARG A 1 71 ? -7.023 0.907 17.976 1.00 86.50 71 ARG A O 1
ATOM 594 N N . LYS A 1 72 ? -6.609 0.839 20.186 1.00 86.75 72 LYS A N 1
ATOM 595 C CA . LYS A 1 72 ? -8.025 0.758 20.596 1.00 86.75 72 LYS A CA 1
ATOM 596 C C . LYS A 1 72 ? -8.847 1.944 20.083 1.00 86.75 72 LYS A C 1
ATOM 598 O O . LYS A 1 72 ? -9.972 1.757 19.637 1.00 86.75 72 LYS A O 1
ATOM 603 N N . ARG A 1 73 ? -8.281 3.156 20.110 1.00 83.19 73 ARG A N 1
ATOM 604 C CA . ARG A 1 73 ? -8.948 4.366 19.605 1.00 83.19 73 ARG A CA 1
ATOM 605 C C . ARG A 1 73 ? -9.083 4.378 18.085 1.00 83.19 73 ARG A C 1
ATOM 607 O O . ARG A 1 73 ? -10.155 4.715 17.604 1.00 83.19 73 ARG A O 1
ATOM 614 N N . LEU A 1 74 ? -8.039 3.989 17.352 1.00 86.19 74 LEU A N 1
ATOM 615 C CA . LEU A 1 74 ? -8.093 3.885 15.888 1.00 86.19 74 LEU A CA 1
ATOM 616 C C . LEU A 1 74 ? -9.176 2.897 15.452 1.00 86.19 74 LEU A C 1
ATOM 618 O O . LEU A 1 74 ? -10.026 3.257 14.648 1.00 86.19 74 LEU A O 1
ATOM 622 N N . ILE A 1 75 ? -9.205 1.702 16.050 1.00 86.62 75 ILE A N 1
ATOM 623 C CA . ILE A 1 75 ? -10.233 0.691 15.758 1.00 86.62 75 ILE A CA 1
ATOM 624 C C . ILE A 1 75 ? -11.632 1.223 16.089 1.00 86.62 75 ILE A C 1
ATOM 626 O O . ILE A 1 75 ? -12.545 1.059 15.290 1.00 86.62 75 ILE A O 1
ATOM 630 N N . TYR A 1 76 ? -11.808 1.888 17.236 1.00 85.38 76 TYR A N 1
ATOM 631 C CA . TYR A 1 76 ? -13.103 2.457 17.614 1.00 85.38 76 TYR A CA 1
ATOM 632 C C . TYR A 1 76 ? -13.602 3.506 16.609 1.00 85.38 76 TYR A C 1
ATOM 634 O O . TYR A 1 76 ? -14.755 3.438 16.200 1.00 85.38 76 TYR A O 1
ATOM 642 N N . VAL A 1 77 ? -12.750 4.451 16.198 1.00 81.88 77 VAL A N 1
ATOM 643 C CA . VAL A 1 77 ? -13.132 5.517 15.253 1.00 81.88 77 VAL A CA 1
ATOM 644 C C . VAL A 1 77 ? -13.443 4.939 13.874 1.00 81.88 77 VAL A C 1
ATOM 646 O O . VAL A 1 77 ? -14.511 5.198 13.335 1.00 81.88 77 VAL A O 1
ATOM 649 N N . ILE A 1 78 ? -12.567 4.078 13.347 1.00 82.31 78 ILE A N 1
ATOM 650 C CA . ILE A 1 78 ? -12.778 3.430 12.044 1.00 82.31 78 ILE A CA 1
ATOM 651 C C . ILE A 1 78 ? -14.069 2.617 12.049 1.00 82.31 78 ILE A C 1
ATOM 653 O O . ILE A 1 78 ? -14.821 2.672 11.080 1.00 82.31 78 ILE A O 1
ATOM 657 N N . ASN A 1 79 ? -14.344 1.880 13.129 1.00 80.31 79 ASN A N 1
ATOM 658 C CA . ASN A 1 79 ? -15.531 1.039 13.184 1.00 80.31 79 ASN A CA 1
ATOM 659 C C . ASN A 1 79 ? -16.827 1.836 13.334 1.00 80.31 79 ASN A C 1
ATOM 661 O O . ASN A 1 79 ? -17.868 1.380 12.871 1.00 80.31 79 ASN A O 1
ATOM 665 N N . LYS A 1 80 ? -16.767 3.005 13.977 1.00 64.50 80 LYS A N 1
ATOM 666 C CA . LYS A 1 80 ? -17.929 3.871 14.180 1.00 64.50 80 LYS A CA 1
ATOM 667 C C . LYS A 1 80 ? -18.408 4.510 12.875 1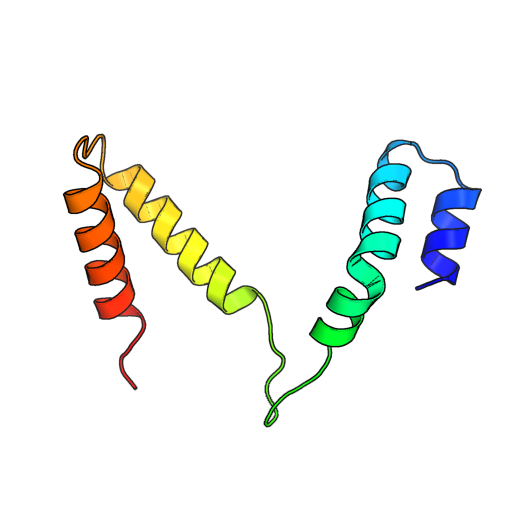.00 64.50 80 LYS A C 1
ATOM 669 O O . LYS A 1 80 ? -19.612 4.658 12.703 1.00 64.50 80 LYS A O 1
ATOM 674 N N . ASP A 1 81 ? -17.480 4.825 11.974 1.00 58.12 81 ASP A N 1
ATOM 675 C CA . ASP A 1 81 ? -17.785 5.551 10.737 1.00 58.12 81 ASP A CA 1
ATOM 676 C C . ASP A 1 81 ? -17.921 4.634 9.503 1.00 58.12 81 ASP A C 1
ATOM 678 O O . ASP A 1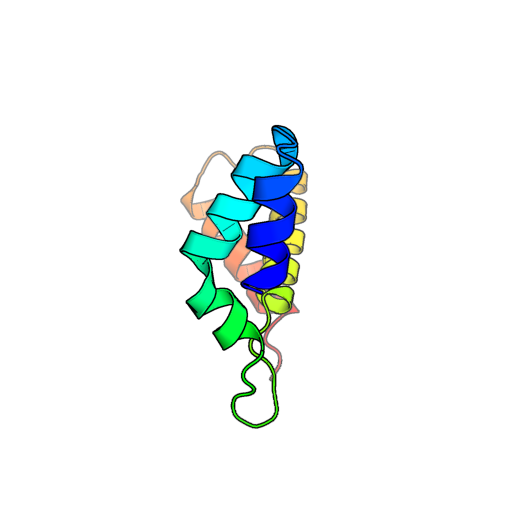 81 ? -18.563 5.026 8.532 1.00 58.12 81 ASP A O 1
ATOM 682 N N . ASN A 1 82 ? -17.353 3.415 9.513 1.00 53.94 82 ASN A N 1
ATOM 683 C CA . ASN A 1 82 ? -17.266 2.566 8.309 1.00 53.94 82 ASN A CA 1
ATOM 684 C C . ASN A 1 82 ? -18.136 1.286 8.312 1.00 53.94 82 ASN A C 1
ATOM 686 O O . ASN A 1 82 ? -18.203 0.626 7.277 1.00 53.94 82 ASN A O 1
ATOM 690 N N . PHE A 1 83 ? -18.803 0.909 9.415 1.00 49.41 83 PHE A N 1
ATOM 691 C CA . PHE A 1 83 ? -19.610 -0.329 9.487 1.00 49.41 83 PHE A CA 1
ATOM 692 C C . PHE A 1 83 ? -21.038 -0.096 10.005 1.00 49.41 83 PHE A C 1
ATOM 694 O O . PHE A 1 83 ? -21.457 -0.678 11.003 1.00 49.41 83 PHE A O 1
ATOM 701 N N . SER A 1 84 ? -21.811 0.734 9.311 1.00 41.03 84 SER A N 1
ATOM 702 C CA . SER A 1 84 ? -23.269 0.589 9.285 1.00 41.03 84 SER A CA 1
ATOM 703 C C . SER A 1 84 ? -23.622 -0.236 8.046 1.00 41.03 84 SER A C 1
ATOM 705 O O . SER A 1 84 ? -23.592 0.290 6.931 1.00 41.03 84 SER A O 1
ATOM 707 N N . PHE A 1 85 ? -23.846 -1.535 8.233 1.00 42.84 85 PHE A N 1
ATOM 708 C CA . PHE A 1 85 ? -24.482 -2.374 7.216 1.00 42.84 85 PHE A CA 1
ATOM 709 C C . PHE A 1 85 ? -25.977 -2.073 7.146 1.00 42.84 85 PHE A C 1
ATOM 711 O O . PHE A 1 85 ? -26.567 -1.844 8.228 1.00 42.84 85 PHE A O 1
#